Protein AF-A0A7V4JHN9-F1 (afdb_monomer_lite)

Radius of gyration: 16.68 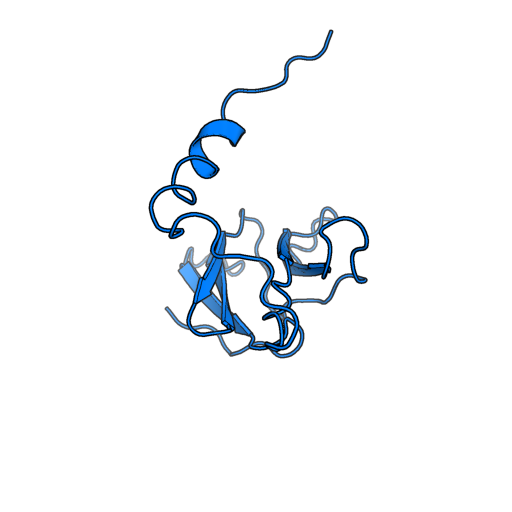Å; chains: 1; bounding box: 44×44×38 Å

pLDDT: mean 79.12, std 23.88, range [33.91, 98.44]

Sequence (112 aa):
MVRQSLVIFLLLALCAVLLPPATALQLGAPQATSRLFAVYVASDDSGQMLVTSSPDGVNWSPDVVIPHTTHMPVSAALFRNRIYVGYVASDGSGQLLITSSPDGVHWSPDTV

Secondary structure (DSSP, 8-state):
-----SSGGGTSTTSSSSSPS-----TTS------EEEEEE-SSSS-EEEEEEESSSSSPPPPEEEEEE-SS--EEEEETTEEEEEEE-TTTT--EEEEEESSSSS-PPPB-

Foldseek 3Di:
DDPDDDPVVVVPPPPPPPDDPPPDDPPPDPDPLPKDKDWWADPPPPQWIWIWIDSVVPDIDDIETDPFGDPDTKDWDDDPQKIKIWGAHPPPPRDIWIWMDNPRHDIDDTDD

Structure (mmCIF, N/CA/C/O backbone):
data_AF-A0A7V4JHN9-F1
#
_entry.id   AF-A0A7V4JHN9-F1
#
loop_
_atom_site.group_PDB
_atom_site.id
_atom_site.type_symbol
_atom_site.label_atom_id
_atom_site.label_alt_id
_atom_site.label_comp_id
_atom_site.label_asym_id
_atom_site.label_entity_id
_atom_site.label_seq_id
_atom_site.pdbx_PDB_ins_code
_atom_site.Cartn_x
_atom_site.Cartn_y
_atom_site.Cartn_z
_atom_site.occupancy
_atom_site.B_iso_or_equiv
_atom_site.auth_seq_id
_atom_site.auth_comp_id
_atom_site.auth_asym_id
_atom_site.auth_atom_id
_atom_site.pdbx_PDB_model_num
ATOM 1 N N . MET A 1 1 ? 5.815 33.043 6.680 1.00 38.66 1 MET A N 1
ATOM 2 C CA . MET A 1 1 ? 4.550 33.335 5.970 1.00 38.66 1 MET A CA 1
ATOM 3 C C . MET A 1 1 ? 4.286 32.159 5.041 1.00 38.66 1 MET A C 1
ATOM 5 O O . MET A 1 1 ? 5.029 31.955 4.091 1.00 38.66 1 MET A O 1
ATOM 9 N N . VAL A 1 2 ? 3.363 31.289 5.443 1.00 36.47 2 VAL A N 1
ATOM 10 C CA . VAL A 1 2 ? 3.146 29.944 4.892 1.00 36.47 2 VAL A CA 1
ATOM 11 C C . VAL A 1 2 ? 2.394 30.049 3.561 1.00 36.47 2 VAL A C 1
ATOM 13 O O . VAL A 1 2 ? 1.290 30.583 3.531 1.00 36.47 2 VAL A O 1
ATOM 16 N N . ARG A 1 3 ? 2.973 29.549 2.462 1.00 41.16 3 ARG A N 1
ATOM 17 C CA . ARG A 1 3 ? 2.243 29.296 1.208 1.00 41.16 3 ARG A CA 1
ATOM 18 C C . ARG A 1 3 ? 1.757 27.850 1.217 1.00 41.16 3 ARG A C 1
ATOM 20 O O . ARG A 1 3 ? 2.420 26.956 0.707 1.00 41.16 3 ARG A O 1
ATOM 27 N N . GLN A 1 4 ? 0.615 27.645 1.859 1.00 42.75 4 GLN A N 1
ATOM 28 C CA . GLN A 1 4 ? -0.188 26.434 1.752 1.00 42.75 4 GLN A CA 1
ATOM 29 C C . GLN A 1 4 ? -1.311 26.652 0.727 1.00 42.75 4 GLN A C 1
ATOM 31 O O . GLN A 1 4 ? -1.834 27.757 0.602 1.00 42.75 4 GLN A O 1
ATOM 36 N N . SER A 1 5 ? -1.701 25.547 0.088 1.00 47.28 5 SER A N 1
ATOM 37 C CA . SER A 1 5 ? -3.047 25.274 -0.439 1.00 47.28 5 SER A CA 1
ATOM 38 C C . SER A 1 5 ? -3.400 25.758 -1.844 1.00 47.28 5 SER A C 1
ATOM 40 O O . SER A 1 5 ? -3.743 26.913 -2.059 1.00 47.28 5 SER A O 1
ATOM 42 N N . LEU A 1 6 ? -3.502 24.785 -2.761 1.00 38.09 6 LEU A N 1
ATOM 43 C CA . LEU A 1 6 ? -4.694 24.698 -3.620 1.00 38.09 6 LEU A CA 1
ATOM 44 C C . LEU A 1 6 ? -4.989 23.280 -4.146 1.00 38.09 6 LEU A C 1
ATOM 46 O O . LEU A 1 6 ? -6.129 22.990 -4.482 1.00 38.09 6 LEU A O 1
ATOM 50 N N . VAL A 1 7 ? -4.014 22.363 -4.165 1.00 40.66 7 VAL A N 1
ATOM 51 C CA . VAL A 1 7 ? -4.192 21.053 -4.835 1.00 40.66 7 VAL A CA 1
ATOM 52 C C . VAL A 1 7 ? -4.867 19.983 -3.954 1.00 40.66 7 VAL A C 1
ATOM 54 O O . VAL A 1 7 ? -5.507 19.076 -4.471 1.00 40.66 7 VAL A O 1
ATOM 57 N N . ILE A 1 8 ? -4.830 20.115 -2.624 1.00 43.62 8 ILE A N 1
ATOM 58 C CA . ILE A 1 8 ? -5.418 19.127 -1.689 1.00 43.62 8 ILE A CA 1
ATOM 59 C C . ILE A 1 8 ? -6.956 19.225 -1.602 1.00 43.62 8 ILE A C 1
ATOM 61 O O . ILE A 1 8 ? -7.624 18.240 -1.298 1.00 43.62 8 ILE A O 1
ATOM 65 N N . PHE A 1 9 ? -7.562 20.361 -1.961 1.00 39.56 9 PHE A N 1
ATOM 66 C CA . PHE A 1 9 ? -9.016 20.536 -1.829 1.00 39.56 9 PHE A CA 1
ATOM 67 C C . PHE A 1 9 ? -9.856 19.811 -2.892 1.00 39.56 9 PHE A C 1
ATOM 69 O O . PHE A 1 9 ? -11.047 19.605 -2.669 1.00 39.56 9 PHE A O 1
ATOM 76 N N . LEU A 1 10 ? -9.271 19.381 -4.016 1.00 33.91 10 LEU A N 1
ATOM 77 C CA . LEU A 1 10 ? -10.057 18.772 -5.096 1.00 33.91 10 LEU A CA 1
ATOM 78 C C . LEU A 1 10 ? -10.354 17.277 -4.872 1.00 33.91 10 LEU A C 1
ATOM 80 O O . LEU A 1 10 ? -11.329 16.772 -5.420 1.00 33.91 10 LEU A O 1
ATOM 84 N N . LEU A 1 11 ? -9.592 16.573 -4.024 1.00 39.00 11 LEU A N 1
ATOM 85 C CA . LEU A 1 11 ? -9.831 15.145 -3.749 1.00 39.00 11 LEU A CA 1
ATOM 86 C C . LEU A 1 11 ? -10.834 14.886 -2.607 1.00 39.00 11 LEU A C 1
ATOM 88 O O . LEU A 1 11 ? -11.380 13.791 -2.506 1.00 39.00 11 LEU A O 1
ATOM 92 N N . LEU A 1 12 ? -11.123 15.889 -1.77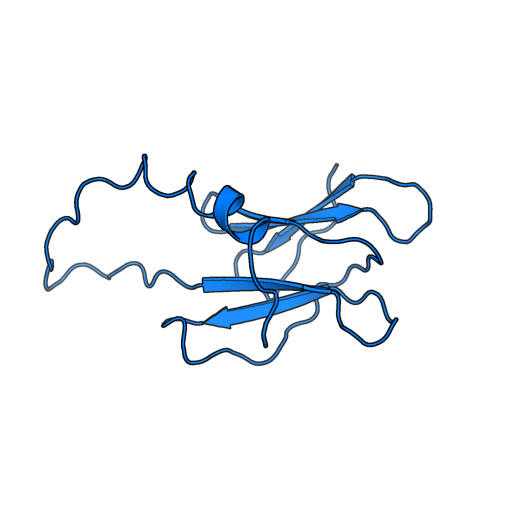1 1.00 40.19 12 LEU A N 1
ATOM 93 C CA . LEU A 1 12 ? -12.069 15.769 -0.650 1.00 40.19 12 LEU A CA 1
ATOM 94 C C . LEU A 1 12 ? -13.538 15.998 -1.052 1.00 40.19 12 LEU A C 1
ATOM 96 O O . LEU A 1 12 ? -14.441 15.642 -0.298 1.00 40.19 12 LEU A O 1
ATOM 100 N N . ALA A 1 13 ? -13.804 16.547 -2.240 1.00 40.38 13 ALA A N 1
ATOM 101 C CA . ALA A 1 13 ? -15.153 16.956 -2.638 1.00 40.38 13 ALA A CA 1
ATOM 102 C C . ALA A 1 13 ? -16.017 15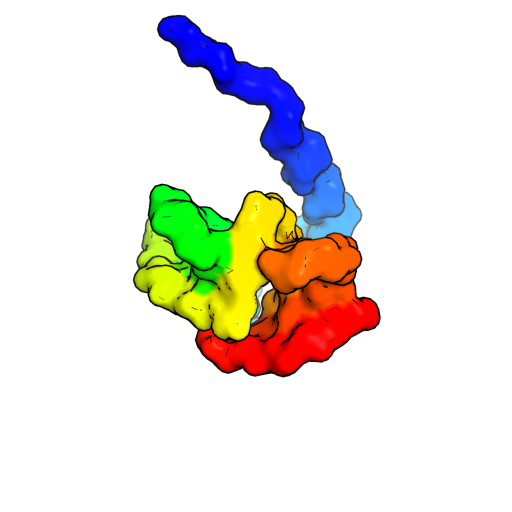.844 -3.271 1.00 40.38 13 ALA A C 1
ATOM 104 O O . ALA A 1 13 ? -17.223 16.035 -3.405 1.00 40.38 13 ALA A O 1
ATOM 105 N N . LEU A 1 14 ? -15.461 14.676 -3.623 1.00 35.44 14 LEU A N 1
ATOM 106 C CA . LEU A 1 14 ? -16.238 13.597 -4.263 1.00 35.44 14 LEU A CA 1
ATOM 107 C C . LEU A 1 14 ? -16.696 12.483 -3.300 1.00 35.44 14 LEU A C 1
ATOM 109 O O . LEU A 1 14 ? -17.417 11.579 -3.708 1.00 35.44 14 LEU A O 1
ATOM 113 N N . CYS A 1 15 ? -16.344 12.554 -2.011 1.00 37.66 15 CYS A N 1
ATOM 114 C CA . CYS A 1 15 ? -16.762 11.554 -1.015 1.00 37.66 15 CYS A CA 1
ATOM 115 C C . CYS A 1 15 ? -18.096 11.907 -0.313 1.00 37.66 15 CYS A C 1
ATOM 117 O O . CYS A 1 15 ? -18.710 11.064 0.336 1.00 37.66 15 CYS A O 1
ATOM 119 N N . ALA A 1 16 ? -18.589 13.142 -0.457 1.00 40.00 16 ALA A N 1
ATOM 120 C CA . ALA A 1 16 ? -19.696 13.657 0.358 1.00 40.00 16 ALA A CA 1
ATOM 121 C C . ALA A 1 16 ? -21.112 13.478 -0.232 1.00 40.00 16 ALA A C 1
ATOM 123 O O . ALA A 1 16 ? -22.080 13.839 0.430 1.00 40.00 16 ALA A O 1
ATOM 124 N N . VAL A 1 17 ? -21.276 12.932 -1.446 1.00 42.84 17 VAL A N 1
ATOM 125 C CA . VAL A 1 17 ? -22.594 12.900 -2.131 1.00 42.84 17 VAL A CA 1
ATOM 126 C C . VAL A 1 17 ? -23.300 11.531 -2.055 1.00 42.84 17 VAL A C 1
ATOM 128 O O . VAL A 1 17 ? -24.437 11.399 -2.492 1.00 42.84 17 VAL A O 1
ATOM 131 N N . LEU A 1 18 ? -22.684 10.508 -1.448 1.00 43.44 18 LEU A N 1
ATOM 132 C CA . LEU A 1 18 ? -23.275 9.158 -1.341 1.00 43.44 18 LEU A CA 1
ATOM 133 C C . LEU A 1 18 ? -23.522 8.669 0.092 1.00 43.44 18 LEU A C 1
ATOM 135 O O . LEU A 1 18 ? -23.987 7.545 0.277 1.00 43.44 18 LEU A O 1
ATOM 139 N N . LEU A 1 19 ? -23.249 9.488 1.108 1.00 46.88 19 LEU A N 1
ATOM 140 C CA . LEU A 1 19 ? -23.590 9.135 2.482 1.00 46.88 19 LEU A CA 1
ATOM 141 C C . LEU A 1 19 ? -25.052 9.529 2.748 1.00 46.88 19 LEU A C 1
ATOM 143 O O . LEU A 1 19 ? -25.368 10.720 2.672 1.00 46.88 19 LEU A O 1
ATOM 147 N N . PRO A 1 20 ? -25.963 8.581 3.052 1.00 39.06 20 PRO A N 1
ATOM 148 C CA . PRO A 1 20 ? -27.277 8.944 3.567 1.00 39.06 20 PRO A CA 1
ATOM 149 C C . PRO A 1 20 ? -27.104 9.792 4.839 1.00 39.06 20 PRO A C 1
ATOM 151 O O . PRO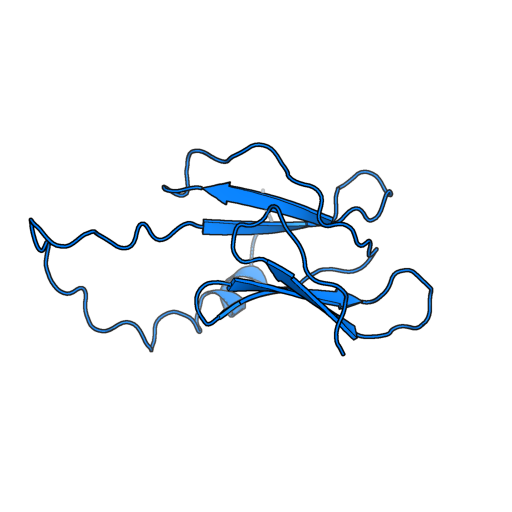 A 1 20 ? -26.120 9.610 5.565 1.00 39.06 20 PRO A O 1
ATOM 154 N N . PRO A 1 21 ? -28.023 10.741 5.103 1.00 40.47 21 PRO A N 1
ATOM 155 C CA . PRO A 1 21 ? -27.916 11.644 6.241 1.00 40.47 21 PRO A CA 1
ATOM 156 C C . PRO A 1 21 ? -27.756 10.815 7.506 1.00 40.47 21 PRO A C 1
ATOM 158 O O . PRO A 1 21 ? -28.568 9.926 7.739 1.00 40.47 21 PRO A O 1
ATOM 161 N N . ALA A 1 22 ? -26.690 11.103 8.259 1.00 49.19 22 ALA A N 1
ATOM 162 C CA . ALA A 1 22 ? -26.306 10.496 9.527 1.00 49.19 22 ALA A CA 1
ATOM 163 C C . ALA A 1 22 ? -27.488 9.842 10.263 1.00 49.19 22 ALA A C 1
ATOM 165 O O . ALA A 1 22 ? -28.184 10.478 11.059 1.00 49.19 22 ALA A O 1
ATOM 166 N N . THR A 1 23 ? -27.737 8.562 9.976 1.00 48.53 23 THR A N 1
ATOM 167 C CA . THR A 1 23 ? -28.766 7.801 10.672 1.00 48.53 23 THR A CA 1
ATOM 168 C C . THR A 1 23 ? -28.216 7.500 12.052 1.00 48.53 23 THR A C 1
ATOM 170 O O . THR A 1 23 ? -27.293 6.707 12.183 1.00 48.53 23 THR A O 1
ATOM 173 N N . ALA A 1 24 ? -28.761 8.228 13.025 1.00 36.94 24 ALA A N 1
ATOM 174 C CA . ALA A 1 24 ? -28.986 7.884 14.423 1.00 36.94 24 ALA A CA 1
ATOM 175 C C . ALA A 1 24 ? -27.963 6.970 15.123 1.00 36.94 24 ALA A C 1
ATOM 177 O O . ALA A 1 24 ? -27.687 5.847 14.715 1.00 36.94 24 ALA A O 1
ATOM 178 N N . LEU A 1 25 ? -27.523 7.431 16.296 1.00 44.09 25 LEU A N 1
ATOM 179 C CA . LEU A 1 25 ? -26.928 6.635 17.368 1.00 44.09 25 LEU A CA 1
ATOM 180 C C . LEU A 1 25 ? -27.810 5.410 17.695 1.00 44.09 25 LEU A C 1
ATOM 182 O O . LEU A 1 25 ? -28.620 5.446 18.619 1.00 44.09 25 LEU A O 1
ATOM 186 N N . GLN A 1 26 ? -27.672 4.318 16.946 1.00 41.97 26 GLN A N 1
ATOM 187 C CA . GLN A 1 26 ? -28.310 3.050 17.270 1.00 41.97 26 GLN A CA 1
ATOM 188 C C . GLN A 1 26 ? -27.440 2.358 18.320 1.00 41.97 26 GLN A C 1
ATOM 190 O O . GLN A 1 26 ? -26.541 1.578 18.003 1.00 41.97 26 GLN A O 1
ATOM 195 N N . LEU A 1 27 ? -27.709 2.676 19.588 1.00 50.38 27 LEU A N 1
ATOM 196 C CA . LEU A 1 27 ? -27.312 1.865 20.737 1.00 50.38 27 LEU A CA 1
ATOM 197 C C . LEU A 1 27 ? -27.721 0.405 20.465 1.00 50.38 27 LEU A C 1
ATOM 199 O O . LEU A 1 27 ? -28.896 0.062 20.563 1.00 50.38 27 LEU A O 1
ATOM 203 N N . GLY A 1 28 ? -26.760 -0.441 20.077 1.00 45.31 28 GLY A N 1
ATOM 204 C CA . GLY A 1 28 ? -26.938 -1.896 19.982 1.00 45.31 28 GLY A CA 1
ATOM 205 C C . GLY A 1 28 ? -26.653 -2.562 18.631 1.00 45.31 28 GLY A C 1
ATOM 206 O O . GLY A 1 28 ? -26.657 -3.789 18.582 1.00 45.31 28 GLY A O 1
ATOM 207 N N . ALA A 1 29 ? -26.366 -1.830 17.550 1.00 45.59 29 ALA A N 1
ATOM 208 C CA . ALA A 1 29 ? -25.783 -2.448 16.351 1.00 45.59 29 ALA A CA 1
ATOM 209 C C . ALA A 1 29 ? -24.249 -2.486 16.496 1.00 45.59 29 ALA A C 1
ATOM 211 O O . ALA A 1 29 ? -23.693 -1.503 16.992 1.00 45.59 29 ALA A O 1
ATOM 212 N N . PRO A 1 30 ? -23.536 -3.557 16.080 1.00 45.97 30 PRO A N 1
ATOM 213 C CA . PRO A 1 30 ? -22.087 -3.487 15.948 1.00 45.97 30 PRO A CA 1
ATOM 214 C C . PRO A 1 30 ? -21.788 -2.362 14.961 1.00 45.97 30 PRO A C 1
ATOM 216 O O . PRO A 1 30 ? -22.030 -2.487 13.760 1.00 45.97 30 PRO A O 1
ATOM 219 N N . GLN A 1 31 ? -21.340 -1.224 15.485 1.00 47.44 31 GLN A N 1
ATOM 220 C CA . GLN A 1 31 ? -20.875 -0.122 14.668 1.00 47.44 31 GLN A CA 1
ATOM 221 C C . GLN A 1 31 ? -19.748 -0.713 13.831 1.00 47.44 31 GLN A C 1
ATOM 223 O O . GLN A 1 31 ? -18.768 -1.200 14.393 1.00 47.44 31 GLN A O 1
ATOM 228 N N . ALA A 1 32 ? -19.915 -0.762 12.507 1.00 52.50 32 ALA A N 1
ATOM 229 C CA . ALA A 1 32 ? -18.814 -1.098 11.624 1.00 52.50 32 ALA A CA 1
ATOM 230 C C . ALA A 1 32 ? -17.720 -0.075 11.938 1.00 52.50 32 ALA A C 1
ATOM 232 O O . ALA A 1 32 ? -17.842 1.095 11.570 1.00 52.50 32 ALA A O 1
ATOM 233 N N . THR A 1 33 ? -16.729 -0.477 12.735 1.00 56.66 33 THR A N 1
ATOM 234 C CA . THR A 1 33 ? -15.637 0.387 13.167 1.00 56.66 33 THR A CA 1
ATOM 235 C C . THR A 1 33 ? -14.903 0.760 11.895 1.00 56.66 33 THR A C 1
ATOM 237 O O . THR A 1 33 ? -14.164 -0.052 11.337 1.00 56.66 33 THR A O 1
ATOM 240 N N . SER A 1 34 ? -15.226 1.932 11.356 1.00 75.69 34 SER A N 1
ATOM 241 C CA . SER A 1 34 ? -14.731 2.370 10.061 1.00 75.69 34 SER A CA 1
ATOM 242 C C . SER A 1 34 ? -13.264 2.707 10.252 1.00 75.69 34 SER A C 1
ATOM 244 O O . SER A 1 34 ? -12.916 3.761 10.769 1.00 75.69 34 SER A O 1
ATOM 246 N N . ARG A 1 35 ? -12.410 1.740 9.928 1.00 85.44 35 ARG A N 1
ATOM 247 C CA . ARG A 1 35 ? -10.966 1.858 10.057 1.00 85.44 35 ARG A CA 1
ATOM 248 C C . ARG A 1 35 ? -10.437 2.715 8.917 1.00 85.44 35 ARG A C 1
ATOM 250 O O . ARG A 1 35 ? -10.758 2.469 7.754 1.00 85.44 35 ARG A O 1
ATOM 257 N N . LEU A 1 36 ? -9.618 3.702 9.252 1.00 90.12 36 LEU A N 1
ATOM 258 C CA . LEU A 1 36 ? -8.854 4.462 8.277 1.00 90.12 36 LEU A CA 1
ATOM 259 C C . LEU A 1 36 ? -7.596 3.690 7.901 1.00 90.12 36 LEU A C 1
ATOM 261 O O . LEU A 1 36 ? -6.982 3.037 8.747 1.00 90.12 36 LEU A O 1
ATOM 265 N N . PHE A 1 37 ? -7.208 3.819 6.638 1.00 91.56 37 PHE A N 1
ATOM 266 C CA . PHE A 1 37 ? -5.947 3.323 6.112 1.00 91.56 37 PHE A CA 1
ATOM 267 C C . PHE A 1 37 ? -5.249 4.456 5.370 1.00 91.56 37 PHE A C 1
ATOM 269 O O . PHE A 1 37 ? -5.881 5.165 4.585 1.00 91.56 37 PHE A O 1
ATOM 276 N N . ALA A 1 38 ? -3.954 4.609 5.614 1.00 95.12 38 ALA A N 1
ATOM 277 C CA . ALA A 1 38 ? -3.077 5.461 4.830 1.00 95.12 38 ALA A CA 1
ATOM 278 C C . ALA A 1 38 ? -2.051 4.569 4.135 1.00 95.12 38 ALA A C 1
ATOM 280 O O . ALA A 1 38 ? -1.443 3.716 4.779 1.00 95.12 38 ALA A O 1
ATOM 281 N N . VAL A 1 39 ? -1.892 4.763 2.828 1.00 96.81 39 VAL A N 1
ATOM 282 C CA . VAL A 1 39 ? -0.928 4.043 1.993 1.00 96.81 39 VAL A CA 1
ATOM 283 C C . VAL A 1 39 ? -0.011 5.067 1.345 1.00 96.81 39 VAL A C 1
ATOM 285 O O . VAL A 1 39 ? -0.493 6.061 0.797 1.00 96.81 39 VAL A O 1
ATOM 288 N N . TYR A 1 40 ? 1.295 4.850 1.434 1.00 97.56 40 TYR A N 1
ATOM 289 C CA . TYR A 1 40 ? 2.300 5.793 0.950 1.00 97.56 40 TYR A CA 1
ATOM 290 C C . TYR A 1 40 ? 3.609 5.090 0.599 1.00 97.56 40 TYR A C 1
ATOM 292 O O . TYR A 1 40 ? 3.787 3.906 0.867 1.00 97.56 40 TYR A O 1
ATOM 300 N N . VAL A 1 41 ? 4.519 5.838 -0.020 1.00 97.06 41 VAL A N 1
ATOM 301 C CA . VAL A 1 41 ? 5.885 5.398 -0.315 1.00 97.06 41 VAL A CA 1
ATOM 302 C C . VAL A 1 41 ? 6.819 5.952 0.759 1.00 97.06 41 VAL A C 1
ATOM 304 O O . VAL A 1 41 ? 6.696 7.121 1.136 1.00 97.06 41 VAL A O 1
ATOM 307 N N . ALA A 1 42 ? 7.726 5.118 1.262 1.00 96.31 42 ALA A N 1
ATOM 308 C CA . ALA A 1 42 ? 8.731 5.484 2.250 1.00 96.31 42 ALA A CA 1
ATOM 309 C C . ALA A 1 42 ? 9.631 6.623 1.743 1.00 96.31 42 ALA A C 1
ATOM 311 O O . ALA A 1 42 ? 9.972 6.704 0.562 1.00 96.31 42 ALA A O 1
ATOM 312 N N . SER A 1 43 ? 10.028 7.515 2.651 1.00 93.00 43 SER A N 1
ATOM 313 C CA . SER A 1 43 ? 10.836 8.699 2.341 1.00 93.00 43 SER A CA 1
ATOM 314 C C . SER A 1 43 ? 12.344 8.446 2.490 1.00 93.00 43 SER A C 1
ATOM 316 O O . SER A 1 43 ? 13.047 9.269 3.075 1.00 93.00 43 SER A O 1
ATOM 318 N N . ASP A 1 44 ? 12.826 7.289 2.039 1.00 91.25 44 ASP A N 1
ATOM 319 C CA . ASP A 1 44 ? 14.198 6.797 2.251 1.00 91.25 44 ASP A CA 1
ATOM 320 C C . ASP A 1 44 ? 14.843 6.209 0.977 1.00 91.25 44 ASP A C 1
ATOM 322 O O . ASP A 1 44 ? 15.727 5.359 1.053 1.00 91.25 44 ASP A O 1
ATOM 326 N N . ASP A 1 45 ? 14.383 6.646 -0.200 1.00 91.88 45 ASP A N 1
ATOM 327 C CA . ASP A 1 45 ? 14.802 6.193 -1.540 1.00 91.88 45 ASP A CA 1
ATOM 328 C C . ASP A 1 45 ? 14.570 4.702 -1.851 1.00 91.88 45 ASP A C 1
ATOM 330 O O . ASP A 1 45 ? 14.747 4.279 -2.995 1.00 91.88 45 ASP A O 1
ATOM 334 N N . SER A 1 46 ? 14.095 3.901 -0.893 1.00 95.00 46 SER A N 1
ATOM 335 C CA . SER A 1 46 ? 13.845 2.467 -1.090 1.00 95.00 46 SER A CA 1
ATOM 336 C C . SER A 1 46 ? 12.715 2.172 -2.083 1.00 95.00 46 SER A C 1
ATOM 338 O O . SER A 1 46 ? 12.632 1.068 -2.622 1.00 95.00 46 SER A O 1
ATOM 340 N N . GLY A 1 47 ? 11.809 3.135 -2.292 1.00 95.69 47 GLY A N 1
ATOM 341 C CA . GLY A 1 47 ? 10.559 2.923 -3.023 1.00 95.69 47 GLY A CA 1
ATOM 342 C C . GLY A 1 47 ? 9.597 1.963 -2.311 1.00 95.69 47 GLY A C 1
ATOM 343 O O . GLY A 1 47 ? 8.647 1.475 -2.925 1.00 95.69 47 GLY A O 1
ATOM 344 N N . GLN A 1 48 ? 9.841 1.648 -1.035 1.00 97.19 48 GLN A N 1
ATOM 345 C CA . GLN A 1 48 ? 9.000 0.749 -0.255 1.00 97.19 48 GLN A CA 1
ATOM 346 C C . GLN A 1 48 ? 7.610 1.353 -0.066 1.00 97.19 48 GLN A C 1
ATOM 348 O O . GLN A 1 48 ? 7.472 2.487 0.386 1.00 97.19 48 GLN A O 1
ATOM 353 N N . MET A 1 49 ? 6.570 0.584 -0.381 1.00 97.88 49 MET A N 1
ATOM 354 C CA . MET A 1 49 ? 5.204 0.973 -0.059 1.00 97.88 49 MET A CA 1
ATOM 355 C C . MET A 1 49 ? 4.849 0.524 1.358 1.00 97.88 49 MET A C 1
ATOM 357 O O . MET A 1 49 ? 5.130 -0.605 1.766 1.00 97.88 49 MET A O 1
ATOM 361 N N . LEU A 1 50 ? 4.202 1.414 2.097 1.00 97.81 50 LEU A N 1
ATOM 362 C CA . LEU A 1 50 ? 3.835 1.243 3.492 1.00 97.81 50 LEU A CA 1
ATOM 363 C C . LEU A 1 50 ? 2.337 1.466 3.662 1.00 97.81 50 LEU A C 1
ATOM 365 O O . LEU A 1 50 ? 1.729 2.291 2.974 1.00 97.81 50 LEU A O 1
ATOM 369 N N . VAL A 1 51 ? 1.751 0.739 4.608 1.00 97.19 51 VAL A N 1
ATOM 370 C CA . VAL A 1 51 ? 0.391 0.969 5.083 1.00 97.19 51 VAL A CA 1
ATOM 371 C C . VAL A 1 51 ? 0.387 1.152 6.594 1.00 97.19 51 VAL A C 1
ATOM 373 O O . VAL A 1 51 ? 1.020 0.403 7.335 1.00 97.19 51 VAL A O 1
ATOM 376 N N . THR A 1 52 ? -0.386 2.128 7.054 1.00 96.25 52 THR A N 1
ATOM 377 C CA . THR A 1 52 ? -0.749 2.300 8.461 1.00 96.25 52 THR A CA 1
ATOM 378 C C . THR A 1 52 ? -2.258 2.459 8.581 1.00 96.25 52 THR A C 1
ATOM 380 O O . THR A 1 52 ? -2.968 2.729 7.606 1.00 96.25 52 THR A O 1
ATOM 383 N N . SER A 1 53 ? -2.778 2.244 9.782 1.00 91.56 53 SER A N 1
ATOM 384 C CA . SER A 1 53 ? -4.207 2.194 10.035 1.00 91.56 53 SER A CA 1
ATOM 385 C C . SER A 1 53 ? -4.576 2.826 11.364 1.00 91.56 53 SER A C 1
ATOM 387 O O . SER A 1 53 ? -3.796 2.806 12.315 1.00 91.56 53 SER A O 1
ATOM 389 N N . SER A 1 54 ? -5.796 3.342 11.446 1.00 91.62 54 SER A N 1
ATOM 390 C CA . SER A 1 54 ? -6.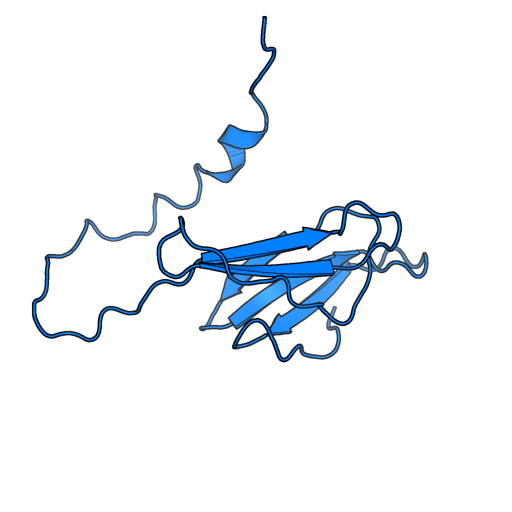310 3.947 12.668 1.00 91.62 54 SER A CA 1
ATOM 391 C C . SER A 1 54 ? -7.804 3.667 12.840 1.00 91.62 54 SER A C 1
ATOM 393 O O . SER A 1 54 ? -8.560 3.773 11.871 1.00 91.62 54 SER A O 1
ATOM 395 N N . PRO A 1 55 ? -8.261 3.295 14.048 1.00 86.75 55 PRO A N 1
ATOM 396 C CA . PRO A 1 55 ? -9.686 3.165 14.337 1.00 86.75 55 PRO A CA 1
ATOM 397 C C . PRO A 1 55 ? -10.376 4.516 14.597 1.00 86.75 55 PRO A C 1
ATOM 399 O O . PRO A 1 55 ? -11.601 4.572 14.554 1.00 86.75 55 PRO A O 1
ATOM 402 N N . ASP A 1 56 ? -9.619 5.578 14.889 1.00 86.06 56 ASP A N 1
ATOM 403 C CA . ASP A 1 56 ? -10.135 6.873 15.359 1.00 86.06 56 ASP A CA 1
ATOM 404 C C . ASP A 1 56 ? -9.566 8.090 14.599 1.00 86.06 56 ASP A C 1
ATOM 406 O O . ASP A 1 56 ? -9.980 9.221 14.837 1.00 86.06 56 ASP A O 1
ATOM 410 N N . GLY A 1 57 ? -8.624 7.871 13.678 1.00 86.81 57 GLY A N 1
ATOM 411 C CA . GLY A 1 57 ? -7.908 8.911 12.935 1.00 86.81 57 GLY A CA 1
ATOM 412 C C . GLY A 1 57 ? -6.866 9.682 13.744 1.00 86.81 57 GLY A C 1
ATOM 413 O O . GLY A 1 57 ? -6.236 10.590 13.200 1.00 86.81 57 GLY A O 1
ATOM 414 N N . VAL A 1 58 ? -6.655 9.320 15.009 1.00 90.12 58 VAL A N 1
ATOM 415 C CA . VAL A 1 58 ? -5.730 9.993 15.929 1.00 90.12 58 VAL A CA 1
ATOM 416 C C . VAL A 1 58 ? -4.577 9.065 16.296 1.00 90.12 58 VAL A C 1
ATOM 418 O O . VAL A 1 58 ? -3.415 9.453 16.195 1.00 90.12 58 VAL A O 1
ATOM 421 N N . ASN A 1 59 ? -4.889 7.830 16.683 1.00 88.25 59 ASN A N 1
ATOM 422 C CA . ASN A 1 59 ? -3.920 6.815 17.064 1.00 88.25 59 ASN A CA 1
ATOM 423 C C . ASN A 1 59 ? -3.667 5.887 15.876 1.00 88.25 59 ASN A C 1
ATOM 425 O O . ASN A 1 59 ? -4.559 5.149 15.447 1.00 88.25 59 ASN A O 1
ATOM 429 N N . TRP A 1 60 ? -2.451 5.933 15.344 1.00 92.94 60 TRP A N 1
ATOM 430 C CA . TRP A 1 60 ? -2.050 5.173 14.164 1.00 92.94 60 TRP A CA 1
ATOM 431 C C . TRP A 1 60 ? -1.192 3.970 14.551 1.00 92.94 60 TRP A C 1
ATOM 433 O O . TRP A 1 60 ? -0.394 4.032 15.488 1.00 92.94 60 TRP A O 1
ATOM 443 N N . SER A 1 61 ? -1.382 2.856 13.847 1.00 93.19 61 SER A N 1
ATOM 444 C CA . SER A 1 61 ? -0.552 1.665 14.009 1.00 93.19 61 SER A CA 1
ATOM 445 C C . SER A 1 61 ? 0.871 1.903 13.489 1.00 93.19 61 SER A C 1
ATOM 447 O O . SER A 1 61 ? 1.076 2.786 12.655 1.00 93.19 61 SER A O 1
ATOM 449 N N . PRO A 1 62 ? 1.850 1.082 13.901 1.00 96.88 62 PRO A N 1
ATOM 450 C CA . PRO A 1 62 ? 3.116 0.992 13.187 1.00 96.88 62 PRO A CA 1
ATOM 451 C C . PRO A 1 62 ? 2.907 0.643 11.711 1.00 96.88 62 PRO A C 1
ATOM 453 O O . PRO A 1 62 ? 1.887 0.046 11.343 1.00 96.88 62 PRO A O 1
ATOM 456 N N . ASP A 1 63 ? 3.898 0.994 10.902 1.00 96.56 63 ASP A N 1
ATOM 457 C CA . ASP A 1 63 ? 3.877 0.745 9.467 1.00 96.56 63 ASP A CA 1
ATOM 458 C C . ASP A 1 63 ? 4.026 -0.742 9.161 1.00 96.56 63 ASP A C 1
ATOM 460 O O . ASP A 1 63 ? 4.824 -1.458 9.773 1.00 96.56 63 ASP A O 1
ATOM 464 N N . VAL A 1 64 ? 3.262 -1.193 8.173 1.00 97.50 64 VAL A N 1
ATOM 465 C CA . VAL A 1 64 ? 3.370 -2.529 7.596 1.00 97.50 64 VAL A CA 1
ATOM 466 C C . VAL A 1 64 ? 3.826 -2.395 6.153 1.00 97.50 64 VAL A C 1
ATOM 468 O O . VAL A 1 64 ? 3.319 -1.567 5.395 1.00 97.50 64 VAL A O 1
ATOM 471 N N . VAL A 1 65 ? 4.788 -3.227 5.770 1.00 97.69 65 VAL A N 1
ATOM 472 C CA . VAL A 1 65 ? 5.323 -3.258 4.411 1.00 97.69 65 VAL A CA 1
ATOM 473 C C . VAL A 1 65 ? 4.312 -3.906 3.474 1.00 97.69 65 VAL A C 1
ATOM 475 O O . VAL A 1 65 ? 3.871 -5.034 3.700 1.00 97.69 65 VAL A O 1
ATOM 478 N N . ILE A 1 66 ? 3.988 -3.210 2.389 1.00 97.94 66 ILE A N 1
ATOM 479 C CA . ILE A 1 66 ? 3.341 -3.812 1.227 1.00 97.94 66 ILE A CA 1
ATOM 480 C C . ILE A 1 66 ? 4.463 -4.441 0.388 1.00 97.94 66 ILE A C 1
ATOM 482 O O . ILE A 1 66 ? 5.441 -3.752 0.100 1.00 97.94 66 ILE A O 1
ATOM 486 N N . PRO A 1 67 ? 4.379 -5.725 -0.003 1.00 96.62 67 PRO A N 1
ATOM 487 C CA . PRO A 1 67 ? 5.496 -6.461 -0.603 1.00 96.62 67 PRO A CA 1
ATOM 488 C C . PRO A 1 67 ? 5.753 -6.109 -2.083 1.00 96.62 67 PRO A C 1
ATOM 490 O O . PRO A 1 67 ? 6.075 -6.981 -2.884 1.00 96.62 67 PRO A O 1
ATOM 493 N N . HIS A 1 68 ? 5.621 -4.832 -2.445 1.00 95.44 68 HIS A N 1
ATOM 494 C CA . HIS A 1 68 ? 5.864 -4.282 -3.774 1.00 95.44 68 HIS A CA 1
ATOM 495 C C . HIS A 1 68 ? 6.491 -2.885 -3.639 1.00 95.44 68 HIS A C 1
ATOM 497 O O . HIS A 1 68 ? 6.351 -2.226 -2.605 1.00 95.44 68 HIS A O 1
ATOM 503 N N . THR A 1 69 ? 7.191 -2.423 -4.675 1.00 96.62 69 THR A N 1
ATOM 504 C CA . THR A 1 69 ? 7.891 -1.132 -4.648 1.00 96.62 69 THR A CA 1
ATOM 505 C C . THR A 1 69 ? 7.496 -0.241 -5.813 1.00 96.62 69 THR A C 1
ATOM 507 O O . THR A 1 69 ? 7.140 -0.703 -6.898 1.00 96.62 69 THR A O 1
ATOM 510 N N . THR A 1 70 ? 7.585 1.064 -5.584 1.00 97.56 70 THR A N 1
ATOM 511 C CA . THR A 1 70 ? 7.402 2.091 -6.603 1.00 97.56 70 THR A CA 1
ATOM 512 C C . THR A 1 70 ? 8.144 3.361 -6.212 1.00 97.56 70 THR A C 1
ATOM 514 O O . THR A 1 70 ? 8.266 3.689 -5.036 1.00 97.56 70 THR A O 1
ATOM 517 N N . HIS A 1 71 ? 8.614 4.103 -7.211 1.00 95.38 71 HIS A N 1
ATOM 518 C CA . HIS A 1 71 ? 9.163 5.451 -7.027 1.00 95.38 71 HIS A CA 1
ATOM 519 C C . HIS A 1 71 ? 8.160 6.540 -7.439 1.00 95.38 71 HIS A C 1
ATOM 521 O O . HIS A 1 71 ? 8.513 7.713 -7.539 1.00 95.38 71 HIS A O 1
ATOM 527 N N . MET A 1 72 ? 6.908 6.150 -7.697 1.00 95.12 72 MET A N 1
ATOM 528 C CA . MET A 1 72 ? 5.824 7.036 -8.108 1.00 95.12 72 MET A CA 1
ATOM 529 C C . MET A 1 72 ? 4.765 7.141 -7.002 1.00 95.12 72 MET A C 1
ATOM 531 O O . MET A 1 72 ? 4.649 6.242 -6.169 1.00 95.12 72 MET A O 1
ATOM 535 N N . PRO A 1 73 ? 3.954 8.213 -6.982 1.00 93.00 73 PRO A N 1
ATOM 536 C CA . PRO A 1 73 ? 2.812 8.295 -6.081 1.00 93.00 73 PRO A CA 1
ATOM 537 C C . PRO A 1 73 ? 1.850 7.112 -6.254 1.00 93.00 73 PRO A C 1
ATOM 539 O O . PRO A 1 73 ? 1.592 6.660 -7.370 1.00 93.00 73 PRO A O 1
ATOM 542 N N . VAL A 1 74 ? 1.287 6.658 -5.137 1.00 96.25 74 VAL A N 1
ATOM 543 C CA . VAL A 1 74 ? 0.333 5.543 -5.065 1.00 96.25 74 VAL A CA 1
ATOM 544 C C . VAL A 1 74 ? -1.094 6.050 -4.874 1.00 96.25 74 VAL A C 1
ATOM 546 O O . VAL A 1 74 ? -1.318 7.152 -4.369 1.00 96.25 74 VAL A O 1
ATOM 549 N N . SER A 1 75 ? -2.071 5.228 -5.249 1.00 96.06 75 SER A N 1
ATOM 550 C CA . SER A 1 75 ? -3.494 5.476 -4.994 1.00 96.06 75 SER A CA 1
ATOM 551 C C . SER A 1 75 ? -4.108 4.300 -4.244 1.00 96.06 75 SER A C 1
ATOM 553 O O . SER A 1 75 ? -3.705 3.159 -4.458 1.00 96.06 75 SER A O 1
ATOM 555 N N . ALA A 1 76 ? -5.080 4.564 -3.371 1.00 94.75 76 ALA A N 1
ATOM 556 C CA . ALA A 1 76 ? -5.757 3.517 -2.618 1.00 94.75 76 ALA A CA 1
ATOM 557 C C . ALA A 1 76 ? -7.272 3.733 -2.562 1.00 94.75 76 ALA A C 1
ATOM 559 O O . ALA A 1 76 ? -7.749 4.868 -2.509 1.00 94.75 76 ALA A O 1
ATOM 560 N N . ALA A 1 77 ? -8.024 2.633 -2.545 1.00 94.38 77 ALA A N 1
ATOM 561 C CA . ALA A 1 77 ? -9.476 2.640 -2.407 1.00 94.38 77 ALA A CA 1
ATOM 562 C C . ALA A 1 77 ? -9.959 1.469 -1.545 1.00 94.38 77 ALA A C 1
ATOM 564 O O . ALA A 1 77 ? -9.397 0.374 -1.579 1.00 94.38 77 ALA A O 1
ATOM 565 N N . LEU A 1 78 ? -11.046 1.693 -0.805 1.00 89.94 78 LEU A N 1
ATOM 566 C CA . LEU A 1 78 ? -11.768 0.628 -0.117 1.00 89.94 78 LEU A CA 1
ATOM 567 C C . LEU A 1 78 ? -12.910 0.137 -1.004 1.00 89.94 78 LEU A C 1
ATOM 569 O O . LEU A 1 78 ? -13.787 0.909 -1.390 1.00 89.94 78 LEU A O 1
ATOM 573 N N . PHE A 1 79 ? -12.928 -1.159 -1.303 1.00 89.00 79 PHE A N 1
ATOM 574 C CA . PHE A 1 79 ? -14.001 -1.778 -2.075 1.00 89.00 79 PHE A CA 1
ATOM 575 C C . PHE A 1 79 ? -14.277 -3.187 -1.557 1.00 89.00 79 PHE A C 1
ATOM 577 O O . PHE A 1 79 ? -13.358 -3.979 -1.373 1.00 89.00 79 PHE A O 1
ATOM 584 N N . ARG A 1 80 ? -15.551 -3.513 -1.299 1.00 90.44 80 ARG A N 1
ATOM 585 C CA . ARG A 1 80 ? -15.972 -4.841 -0.804 1.00 90.44 80 ARG A CA 1
ATOM 586 C C . ARG A 1 80 ? -15.114 -5.350 0.367 1.00 90.44 80 ARG A C 1
ATOM 588 O O . ARG A 1 80 ? -14.634 -6.479 0.350 1.00 90.44 80 ARG A O 1
ATOM 595 N N . ASN A 1 81 ? -14.927 -4.497 1.377 1.00 87.81 81 ASN A N 1
ATOM 596 C CA . ASN A 1 81 ? -14.186 -4.823 2.599 1.00 87.81 81 ASN A CA 1
ATOM 597 C C . ASN A 1 81 ? -12.696 -5.168 2.386 1.00 87.81 81 ASN A C 1
ATOM 599 O O . ASN A 1 81 ? -12.106 -5.891 3.185 1.00 87.81 81 ASN A O 1
ATOM 603 N N . ARG A 1 82 ? -12.096 -4.656 1.306 1.00 93.56 82 ARG A N 1
ATOM 604 C CA . ARG A 1 82 ? -10.672 -4.783 0.983 1.00 93.56 82 ARG A CA 1
ATOM 605 C C . ARG A 1 82 ? -10.071 -3.426 0.651 1.00 93.56 82 ARG A C 1
ATOM 607 O O . ARG A 1 82 ? -10.755 -2.559 0.105 1.00 93.56 82 ARG A O 1
ATOM 614 N N . ILE A 1 83 ? -8.785 -3.293 0.936 1.00 94.75 83 ILE A N 1
ATOM 615 C CA . ILE A 1 83 ? -7.921 -2.215 0.465 1.00 94.75 83 ILE A CA 1
ATOM 616 C C . ILE A 1 83 ? -7.408 -2.626 -0.910 1.00 94.75 83 ILE A C 1
ATOM 618 O O . ILE A 1 83 ? -6.900 -3.736 -1.059 1.00 94.75 83 ILE A O 1
ATOM 622 N N . TYR A 1 84 ? -7.534 -1.749 -1.894 1.00 97.56 84 TYR A N 1
ATOM 623 C CA . TYR A 1 84 ? -6.881 -1.869 -3.194 1.00 97.56 84 TYR A CA 1
ATOM 624 C C . TYR A 1 84 ? -5.860 -0.753 -3.316 1.00 97.56 84 TYR A C 1
ATOM 626 O O . TYR A 1 84 ? -6.166 0.384 -2.956 1.00 97.56 84 TYR A O 1
ATOM 634 N N . VAL A 1 85 ? -4.674 -1.078 -3.821 1.00 98.31 85 VAL A N 1
ATOM 635 C CA . VAL A 1 85 ? -3.583 -0.132 -4.052 1.00 98.31 85 VAL A CA 1
ATOM 636 C C . VAL A 1 85 ? -3.191 -0.209 -5.516 1.00 98.31 85 VAL A C 1
ATOM 638 O O . VAL A 1 85 ? -2.793 -1.270 -5.991 1.00 98.31 85 VAL A O 1
ATOM 641 N N . GLY A 1 86 ? -3.334 0.913 -6.216 1.00 98.00 86 GLY A N 1
ATOM 642 C CA . GLY A 1 86 ? -2.880 1.091 -7.589 1.00 98.00 86 GLY A CA 1
ATOM 643 C C . GLY A 1 86 ? -1.556 1.846 -7.612 1.00 98.00 86 GLY A C 1
ATOM 644 O O . GLY A 1 86 ? -1.455 2.923 -7.007 1.00 98.00 86 GLY A O 1
ATOM 645 N N . TYR A 1 87 ? -0.561 1.300 -8.308 1.00 98.12 87 TYR A N 1
ATOM 646 C CA . TYR A 1 87 ? 0.788 1.860 -8.377 1.00 98.12 87 TYR A CA 1
ATOM 647 C C . TYR A 1 87 ? 1.481 1.532 -9.708 1.00 98.12 87 TYR A C 1
ATOM 649 O O . TYR A 1 87 ? 1.086 0.611 -10.416 1.00 98.12 87 TYR A O 1
ATOM 657 N N . VAL A 1 88 ? 2.518 2.297 -10.060 1.00 97.94 88 VAL A N 1
ATOM 658 C CA . VAL A 1 88 ? 3.333 2.036 -11.259 1.00 97.94 88 VAL A CA 1
ATOM 659 C C . VAL A 1 88 ? 4.533 1.171 -10.885 1.00 97.94 88 VAL A C 1
ATOM 661 O O . VAL A 1 88 ? 5.242 1.497 -9.929 1.00 97.94 88 VAL A O 1
ATOM 664 N N . ALA A 1 89 ? 4.771 0.100 -11.640 1.00 96.25 89 ALA A N 1
ATOM 665 C CA . ALA A 1 89 ? 5.873 -0.829 -11.416 1.00 96.25 89 ALA A CA 1
ATOM 666 C C . ALA A 1 89 ? 7.245 -0.124 -11.399 1.00 96.25 89 ALA A C 1
ATOM 668 O O . ALA A 1 89 ? 7.532 0.747 -12.224 1.00 96.25 89 ALA A O 1
ATOM 669 N N . SER A 1 90 ? 8.106 -0.521 -10.459 1.00 95.38 90 SER A N 1
ATOM 670 C CA . SER A 1 90 ? 9.474 -0.002 -10.302 1.00 95.38 90 SER A CA 1
ATOM 671 C C . SER A 1 90 ? 10.495 -0.623 -11.266 1.00 95.38 90 SER A C 1
ATOM 673 O O . SER A 1 90 ? 11.630 -0.162 -11.334 1.00 95.38 90 SER A O 1
ATOM 675 N N . ASP A 1 91 ? 10.101 -1.633 -12.044 1.00 93.75 91 ASP A N 1
ATOM 676 C CA . ASP A 1 91 ? 10.956 -2.383 -12.977 1.00 93.75 91 ASP A CA 1
ATOM 677 C C . ASP A 1 91 ? 11.224 -1.666 -14.317 1.00 93.75 91 ASP A C 1
ATOM 679 O O . ASP A 1 91 ? 11.870 -2.215 -15.210 1.00 93.75 91 ASP A O 1
ATOM 683 N N . GLY A 1 92 ? 10.727 -0.436 -14.473 1.00 93.88 92 GLY A N 1
ATOM 684 C CA . GLY A 1 92 ? 10.879 0.364 -15.688 1.00 93.88 92 GLY A CA 1
ATOM 685 C C . GLY A 1 92 ? 9.885 0.031 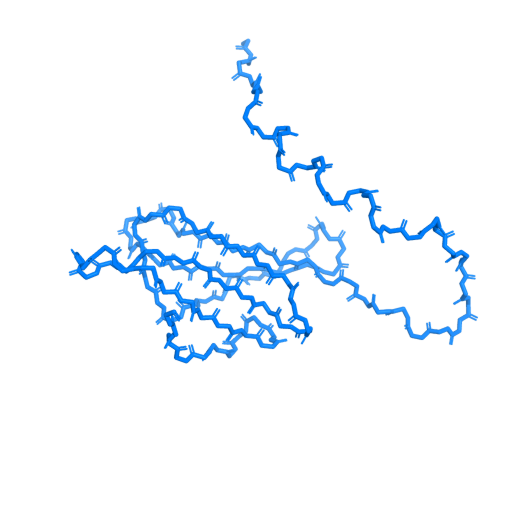-16.804 1.00 93.88 92 GLY A C 1
ATOM 686 O O . GLY A 1 92 ? 9.914 0.693 -17.841 1.00 93.88 92 GLY A O 1
ATOM 687 N N . SER A 1 93 ? 8.974 -0.929 -16.606 1.00 95.12 93 SER A N 1
ATOM 688 C CA . SER A 1 93 ? 7.920 -1.253 -17.581 1.00 95.12 93 SER A CA 1
ATOM 689 C C . SER A 1 93 ? 6.892 -0.130 -17.753 1.00 95.12 93 SER A C 1
ATOM 691 O O . SER A 1 93 ? 6.230 -0.044 -18.788 1.00 95.12 93 SER A O 1
ATOM 693 N N . GLY A 1 94 ? 6.729 0.719 -16.732 1.00 94.50 94 GLY A N 1
ATOM 694 C CA . GLY A 1 94 ? 5.662 1.718 -16.677 1.00 94.50 94 GLY A CA 1
ATOM 695 C C . GLY A 1 94 ? 4.266 1.108 -16.509 1.00 94.50 94 GLY A C 1
ATOM 696 O O . GLY A 1 94 ? 3.270 1.800 -16.716 1.00 94.50 94 GLY A O 1
ATOM 697 N N . GLN A 1 95 ? 4.177 -0.176 -16.153 1.00 97.19 95 GLN A N 1
ATOM 698 C CA . GLN A 1 95 ? 2.911 -0.873 -15.988 1.00 97.19 95 GLN A CA 1
ATOM 699 C C . GLN A 1 95 ? 2.163 -0.377 -14.746 1.00 97.19 95 GLN A C 1
ATOM 701 O O . GLN A 1 95 ? 2.750 -0.237 -13.673 1.00 97.19 95 GLN A O 1
ATOM 706 N N . LEU A 1 96 ? 0.856 -0.138 -14.891 1.00 97.81 96 LEU A N 1
ATOM 707 C CA . LEU A 1 96 ? -0.041 0.058 -13.756 1.00 97.81 96 LEU A CA 1
ATOM 708 C C . LEU A 1 96 ? -0.393 -1.314 -13.173 1.00 97.81 96 LEU A C 1
ATOM 710 O O . LEU A 1 96 ? -0.900 -2.175 -13.891 1.00 97.81 96 LEU A O 1
ATOM 714 N N . LEU A 1 97 ? -0.115 -1.495 -11.888 1.00 98.31 97 LEU A N 1
ATOM 715 C CA . LEU A 1 97 ? -0.370 -2.715 -11.134 1.00 98.31 97 LEU A CA 1
ATOM 716 C C . LEU A 1 97 ? -1.337 -2.432 -9.985 1.00 98.31 97 LEU A C 1
ATOM 718 O O . LEU A 1 97 ? -1.395 -1.321 -9.446 1.00 98.31 97 LEU A O 1
ATOM 722 N N . ILE A 1 98 ? -2.100 -3.457 -9.619 1.00 98.38 98 ILE A N 1
ATOM 723 C CA . ILE A 1 98 ? -3.082 -3.428 -8.541 1.00 98.38 98 ILE A CA 1
ATOM 724 C C . ILE A 1 98 ? -2.818 -4.603 -7.600 1.00 98.38 98 ILE A C 1
ATOM 726 O O . ILE A 1 98 ? -2.946 -5.762 -7.998 1.00 98.38 98 ILE A O 1
ATOM 730 N N . THR A 1 99 ? -2.553 -4.298 -6.331 1.00 98.44 99 THR A N 1
ATOM 731 C CA . THR A 1 99 ? -2.535 -5.275 -5.231 1.00 98.44 99 THR A CA 1
ATOM 732 C C . THR A 1 99 ? -3.665 -4.980 -4.244 1.00 98.44 99 THR A C 1
ATOM 734 O O . THR A 1 99 ? -4.226 -3.879 -4.212 1.00 98.44 99 THR A O 1
ATOM 737 N N . SER A 1 100 ? -4.060 -5.970 -3.445 1.00 97.81 100 SER A N 1
ATOM 738 C CA . SER A 1 100 ? -5.159 -5.817 -2.497 1.00 97.81 100 SER A CA 1
ATOM 739 C C . SER A 1 100 ? -4.973 -6.609 -1.210 1.00 97.81 100 SER A C 1
ATOM 741 O O . SER A 1 100 ? -4.354 -7.672 -1.197 1.00 97.81 100 SER A O 1
ATOM 743 N N . SER A 1 101 ? -5.580 -6.127 -0.129 1.00 97.19 101 SER A N 1
ATOM 744 C CA . SER A 1 101 ? -5.510 -6.754 1.190 1.00 97.19 101 SER A CA 1
ATOM 745 C C . SER A 1 101 ? -6.848 -6.668 1.934 1.00 97.19 101 SER A C 1
ATOM 747 O O . SER A 1 101 ? -7.521 -5.637 1.860 1.00 97.19 101 SER A O 1
ATOM 749 N N . PRO A 1 102 ? -7.273 -7.726 2.650 1.00 93.25 102 PRO A N 1
ATOM 750 C CA . PRO A 1 102 ? -8.444 -7.666 3.522 1.00 93.25 102 PRO A CA 1
ATOM 751 C C . PRO A 1 102 ? -8.166 -6.982 4.872 1.00 93.25 102 PRO A C 1
ATOM 753 O O . PRO A 1 102 ? -9.111 -6.557 5.531 1.00 93.25 102 PRO A O 1
ATOM 756 N N . ASP A 1 103 ? -6.905 -6.894 5.298 1.00 88.31 103 ASP A N 1
ATOM 757 C CA . ASP A 1 103 ? -6.522 -6.508 6.664 1.00 88.31 103 ASP A CA 1
ATOM 758 C C . ASP A 1 103 ? -5.382 -5.476 6.742 1.00 88.31 103 ASP A C 1
ATOM 760 O O . ASP A 1 103 ? -5.119 -4.934 7.816 1.00 88.31 103 ASP A O 1
ATOM 764 N N . GLY A 1 104 ? -4.735 -5.160 5.617 1.00 90.94 104 GLY A N 1
ATOM 765 C CA . GLY A 1 104 ? -3.556 -4.295 5.553 1.00 90.94 104 GLY A CA 1
ATOM 766 C C . GLY A 1 104 ? -2.253 -5.002 5.937 1.00 90.94 104 GLY A C 1
ATOM 767 O O . GLY A 1 104 ? -1.238 -4.338 6.109 1.00 90.94 104 GLY A O 1
ATOM 768 N N . VAL A 1 105 ? -2.264 -6.329 6.076 1.00 92.88 105 VAL A N 1
ATOM 769 C CA . VAL A 1 105 ? -1.088 -7.130 6.449 1.00 92.88 105 VAL A CA 1
ATOM 770 C C . VAL A 1 105 ? -0.788 -8.177 5.384 1.00 92.88 105 VAL A C 1
ATOM 772 O O . VAL A 1 105 ? 0.355 -8.309 4.950 1.00 92.88 105 VAL A O 1
ATOM 775 N N . HIS A 1 106 ? -1.810 -8.890 4.915 1.00 94.81 106 HIS A N 1
ATOM 776 C CA . HIS A 1 106 ? -1.669 -9.917 3.889 1.00 94.81 106 HIS A CA 1
ATOM 777 C C . HIS A 1 106 ? -2.080 -9.357 2.529 1.00 94.81 106 HIS A C 1
ATOM 779 O O . HIS A 1 106 ? -3.241 -8.991 2.327 1.00 94.81 106 HIS A O 1
ATOM 785 N N . TRP A 1 107 ? -1.137 -9.302 1.593 1.00 97.56 107 TRP A N 1
ATOM 786 C CA . TRP A 1 107 ? -1.327 -8.694 0.276 1.00 97.56 107 TRP A CA 1
ATOM 787 C C . TRP A 1 107 ? -1.410 -9.748 -0.826 1.00 97.56 107 TRP A C 1
ATOM 789 O O . TRP A 1 107 ? -0.741 -10.782 -0.773 1.00 97.56 107 TRP A O 1
ATOM 799 N N . SER A 1 108 ? -2.274 -9.506 -1.809 1.00 98.06 108 SER A N 1
ATOM 800 C CA . SER A 1 108 ? -2.389 -10.352 -2.994 1.00 98.06 108 SER A CA 1
ATOM 801 C C . SER A 1 108 ? -1.206 -10.139 -3.943 1.00 98.06 108 SER A C 1
ATOM 803 O O . SER A 1 108 ? -0.594 -9.073 -3.920 1.00 98.06 108 SER A O 1
ATOM 805 N N . PRO A 1 109 ? -0.942 -11.094 -4.849 1.00 97.38 109 PRO A N 1
ATOM 806 C CA . PRO A 1 109 ? -0.146 -10.814 -6.037 1.00 97.38 109 PRO A CA 1
ATOM 807 C C . PRO A 1 109 ? -0.734 -9.661 -6.859 1.00 97.38 109 PRO A C 1
ATOM 809 O O . PRO A 1 109 ? -1.921 -9.332 -6.722 1.00 97.38 109 PRO A O 1
ATOM 812 N N . ASP A 1 110 ? 0.096 -9.102 -7.737 1.00 97.12 110 ASP A N 1
ATOM 813 C CA . ASP A 1 110 ? -0.307 -8.033 -8.642 1.00 97.12 110 ASP A CA 1
ATOM 814 C C . ASP A 1 110 ? -1.296 -8.511 -9.703 1.00 97.12 110 ASP A C 1
ATOM 816 O O . ASP A 1 110 ? -1.219 -9.620 -10.238 1.00 97.12 110 ASP A O 1
ATOM 820 N N . THR A 1 111 ? -2.221 -7.616 -10.020 1.00 96.38 111 THR A N 1
ATOM 821 C CA . THR A 1 111 ? -3.158 -7.703 -11.140 1.00 96.38 111 THR A CA 1
ATOM 822 C C . THR A 1 111 ? -3.040 -6.442 -11.997 1.00 96.38 111 THR A C 1
ATOM 824 O O . THR A 1 111 ? -2.463 -5.450 -11.552 1.00 96.38 111 THR A O 1
ATOM 827 N N . VAL A 1 112 ? -3.545 -6.494 -13.232 1.00 89.50 112 VAL A N 1
ATOM 828 C CA . VAL A 1 112 ? -3.467 -5.415 -14.236 1.00 89.50 112 VAL A CA 1
ATOM 829 C C . VAL A 1 112 ? -4.846 -4.899 -14.608 1.00 89.50 112 VAL A C 1
ATOM 831 O O . VAL A 1 112 ? -5.803 -5.707 -14.539 1.00 89.50 112 VAL A O 1
#

=== Feature glossary ===
Legend for the data blocks above and below:

— What the protein is —

The amino-acid sequence is the protein's primary structure: the linear order of residues from the N-terminus to the C-terminus, written in one-letter code. Everything else here — the 3D coordinates, the secondary structure, the domain annotations — is ultimately a consequence of this string.

Database cross-references. InterPro integrates a dozen domain/family signature databases into unified entries with residue-range hits. GO terms attach function/process/location labels with evidence codes. CATH codes position the fold in a four-level structural taxonomy. Organism is the NCBI-taxonomy species name.

— Where its atoms are —

The mmCIF block holds the 3D Cartesian coordinates of each backbone atom (N, Cα, C, O) in ångströms. mmCIF is the PDB's canonical archive format — a tagged-loop text representation of the atomic model.

The six renders are orthographic views along the three Cartesian axes in both directions. Representation (cartoon, sticks, or surface) and color scheme (sequence-rainbow or by-chain) vary across proteins so the training set covers all the common visualization conventions.

— Local backbone conformation —

Secondary structure is the local, repeating backbone conformation. DSSP classifies it into eight states by reading the hydrogen-bond network: three helix types (H, G, I), two β types (E, B), two non-regular types (T, S), and unstructured coil (-).

SS3 is a coarse helix/strand/coil call (letters a/b/c) made by the P-SEA algorithm from inter-Cα distances and dihedrals. It is less detailed than DSSP but needs only Cα positions.

Backbone dihedral angles. Every residue except chain termini has a φ (preceding-C → N → Cα → C) and a ψ (N → Cα → C → next-N). They are reported in degrees following the IUPAC sign convention. Secondary structure is essentially a statement about which (φ, ψ) basin each residue occupies.

— Global shape and packing —

The geometric summary reports three shape descriptors. Rg (radius of gyration) measures how spread out the Cα atoms are about their centre of mass; compact globular proteins have small Rg, elongated or unfolded ones large. Cα contacts (<8 Å, |i−j|>4) count long-range residue pairs in spatial proximity — high for tightly packed folds, near zero for rods or random coil. The bounding-box extents give the protein's footprint along x, y, z in Å.

Solvent accessibility: the surface area of each residue that a 1.4 Å water probe can touch, in Å². When only backbone atoms are present the absolute values are lower than full-atom SASA (side chains contribute most of the area) and are flagged as backbone-only.

Plot images: a contact map (which residues are close in 3D, as an N×N binary image), a Ramachandran scatter (backbone torsion angles, revealing secondary-structure composition at a glance), and — for AlphaFold structures — a PAE heatmap (pairwise prediction confidence).

— Structural neighborhood —

Foldseek's 3Di representation compresses backbone geometry into a per-residue letter drawn from a learned twenty-state alphabet. It captures the tertiary interaction pattern around each residue — which residues are packed against it in space, regardless of where they are in sequence.

Structural nearest neighbors (via Foldseek easy-search vs the PDB). Reported per hit: target PDB id, E-value, and alignment TM-score. A TM-score above ~0.5 is the conventional threshold for 'same fold'.

— Confidence and disorder —

pLDDT (predicted Local Distance Difference Test) is AlphaFold's per-residue confidence score, ranging from 0 to 100. Values above 90 indicate high confidence (typically well-packed cores); 70–90 is confident; 50–70 low confidence; below 50 usually means the region is disordered or the prediction is unreliable there. AlphaFold stores pLDDT in the mmCIF B-factor column.

For experimental (PDB) structures, the B-factor (temperature factor) quantifies the positional spread of each atom in the crystal — a combination of thermal vibration and static disorder — in units of Å². High B-factors mark flexible loops or poorly resolved regions; low B-factors mark the rigid, well-ordered core.

Predicted Aligned Error (PAE) is an AlphaFold confidence matrix: entry (i, j) is the expected error in the position of residue j, in ångströms, when the prediction is superimposed on the true structure at residue i. Low PAE within a block of residues means that block is internally rigid and well-predicted; high PAE between two blocks means their relative placement is uncertain even if each block individually is confident.